Protein AF-A0A7S3HV60-F1 (afdb_monomer_lite)

pLDDT: mean 77.41, std 13.86, range [37.12, 95.81]

Secondary structure (DSSP, 8-state):
-TTTTB-HHHHHHHHHHH-TT----HHHHHHHHHHHHHHHHTT----B-STT---GGG-STT-HHHHHHHHHHHHS------TTS--SS-PPP-----TTTTTSS-TTS---GGGSTTT-SSPPP-PPP-PPPP-

Foldseek 3Di:
DVVFLAQPQRVVLLVCLVPVVDDDDPVVSVVSVVVRVVCVVVVVADHDYDLVDGGPVQPDPPRPSVVSSVVSVVSPDDDPPPPPDDPPDPDPPPQDDDPVCVSVDGPPDDDDPCPDPVNDPDDDDDDDDDDDDDD

Radius of gyration: 23.83 Å; chains: 1; bounding box: 60×34×52 Å

Sequence (135 aa):
MRKYNWSMIKTLEFLNSRRPDLEIRVTFIRQLGEYEQRLTARNIGHMTVNWNDIHQNNSYLESEELLLRNTFLNAKPKQRVDLTAPPTQVRPALRWVDFASRGNRNLAVEDLDENDLINLHNPPPVMRHRQVQNQ

Organism: NCBI:txid182087

Structure (mmCIF, N/CA/C/O backbone):
data_AF-A0A7S3HV60-F1
#
_entry.id   AF-A0A7S3HV60-F1
#
loop_
_atom_site.group_PDB
_atom_site.id
_atom_site.type_symbol
_atom_site.label_atom_id
_atom_site.label_alt_id
_atom_site.label_comp_id
_atom_site.label_asym_id
_atom_site.label_entity_id
_atom_site.label_seq_id
_atom_site.pdbx_PDB_ins_code
_atom_site.Cartn_x
_atom_site.Cartn_y
_atom_site.Cartn_z
_atom_site.occupancy
_atom_site.B_iso_or_equiv
_atom_site.auth_seq_id
_atom_site.auth_comp_id
_atom_site.auth_asym_id
_atom_site.auth_atom_id
_atom_site.pdbx_PDB_model_num
ATOM 1 N N . MET A 1 1 ? -1.576 0.653 11.289 1.00 77.69 1 MET A N 1
ATOM 2 C CA . MET A 1 1 ? -1.836 2.095 11.496 1.00 77.69 1 MET A CA 1
ATOM 3 C C . MET A 1 1 ? -0.635 2.818 12.099 1.00 77.69 1 MET A C 1
ATOM 5 O O . MET A 1 1 ? 0.099 3.398 11.322 1.00 77.69 1 MET A O 1
ATOM 9 N N . ARG A 1 2 ? -0.340 2.731 13.408 1.00 83.31 2 ARG A N 1
ATOM 10 C CA . ARG A 1 2 ? 0.728 3.535 14.056 1.00 83.31 2 ARG A CA 1
ATOM 11 C C . ARG A 1 2 ? 2.154 3.377 13.503 1.00 83.31 2 ARG A C 1
ATOM 13 O O . ARG A 1 2 ? 2.843 4.369 13.348 1.00 83.31 2 ARG A O 1
ATOM 20 N N . LYS A 1 3 ? 2.600 2.147 13.222 1.00 85.19 3 LYS A N 1
ATOM 21 C CA . LYS A 1 3 ? 3.984 1.878 12.776 1.00 85.19 3 LYS A CA 1
ATOM 22 C C . LYS A 1 3 ? 4.318 2.546 11.434 1.00 85.19 3 LYS A C 1
ATOM 24 O O . LYS A 1 3 ? 5.410 3.070 11.269 1.00 85.19 3 LYS A O 1
ATOM 29 N N . TYR A 1 4 ? 3.363 2.545 10.504 1.00 87.50 4 TYR A N 1
ATOM 30 C CA . TYR A 1 4 ? 3.533 3.069 9.140 1.00 87.50 4 TYR A CA 1
ATOM 31 C C . TYR A 1 4 ? 2.743 4.363 8.888 1.00 87.50 4 TYR A C 1
ATOM 33 O O . TYR A 1 4 ? 2.652 4.816 7.757 1.00 87.50 4 TYR A O 1
ATOM 41 N N . ASN A 1 5 ? 2.108 4.933 9.918 1.00 89.00 5 ASN A N 1
ATOM 42 C CA . ASN A 1 5 ? 1.187 6.072 9.805 1.00 89.00 5 ASN A CA 1
ATOM 43 C C . ASN A 1 5 ? 0.134 5.913 8.690 1.00 89.00 5 ASN A C 1
ATOM 45 O O . ASN A 1 5 ? -0.182 6.854 7.971 1.00 89.00 5 ASN A O 1
ATOM 49 N N . TRP A 1 6 ? -0.417 4.708 8.533 1.00 91.44 6 TRP A N 1
ATOM 50 C CA . TRP A 1 6 ? -1.492 4.442 7.572 1.00 91.44 6 TRP A CA 1
ATOM 51 C C . TRP A 1 6 ? -2.858 4.733 8.170 1.00 91.44 6 TRP A C 1
ATOM 53 O O . TRP A 1 6 ? -3.119 4.321 9.308 1.00 91.44 6 TRP A O 1
ATOM 63 N N . SER A 1 7 ? -3.731 5.346 7.364 1.00 92.06 7 SER A N 1
ATOM 64 C CA . SER A 1 7 ? -5.167 5.457 7.647 1.00 92.06 7 SER A CA 1
ATOM 65 C C . SER A 1 7 ? -5.820 4.092 7.876 1.00 92.06 7 SER A C 1
ATOM 67 O O . SER A 1 7 ? -5.297 3.042 7.466 1.00 92.06 7 SER A O 1
ATOM 69 N N . MET A 1 8 ? -6.978 4.097 8.537 1.00 91.88 8 MET A N 1
ATOM 70 C CA . MET A 1 8 ? -7.779 2.896 8.756 1.00 91.88 8 MET A CA 1
ATOM 71 C C . MET A 1 8 ? -8.133 2.261 7.414 1.00 91.88 8 MET A C 1
ATOM 73 O O . MET A 1 8 ? -7.898 1.072 7.223 1.00 91.88 8 MET A O 1
ATOM 77 N N . ILE A 1 9 ? -8.611 3.067 6.465 1.00 92.19 9 ILE A N 1
ATOM 78 C CA . ILE A 1 9 ? -9.012 2.619 5.127 1.00 92.19 9 ILE A CA 1
ATOM 79 C C . ILE A 1 9 ? -7.850 1.917 4.418 1.00 92.19 9 ILE A C 1
ATOM 81 O O . ILE A 1 9 ? -7.990 0.764 4.015 1.00 92.19 9 ILE A O 1
ATOM 85 N N . LYS A 1 10 ? -6.676 2.559 4.349 1.00 92.69 10 LYS A N 1
ATOM 86 C CA . LYS A 1 10 ? -5.470 1.980 3.731 1.00 92.69 10 LYS A CA 1
ATOM 87 C C . LYS A 1 10 ? -5.053 0.672 4.407 1.00 92.69 10 LYS A C 1
ATOM 89 O O . LYS A 1 10 ? -4.685 -0.294 3.742 1.00 92.69 10 LYS A O 1
ATOM 94 N N . THR A 1 11 ? -5.151 0.615 5.737 1.00 92.06 11 THR A N 1
ATOM 95 C CA . THR A 1 11 ? -4.839 -0.595 6.513 1.00 92.06 11 THR A CA 1
ATOM 96 C C . THR A 1 11 ? -5.812 -1.736 6.204 1.00 92.06 11 THR A C 1
ATOM 98 O O . THR A 1 11 ? -5.376 -2.874 6.039 1.00 92.06 11 THR A O 1
ATOM 101 N N . LEU A 1 12 ? -7.112 -1.446 6.113 1.00 92.44 12 LEU A N 1
ATOM 102 C CA . LEU A 1 12 ? -8.140 -2.438 5.795 1.00 92.44 12 LEU A CA 1
ATOM 103 C C . LEU A 1 12 ? -8.009 -2.944 4.357 1.00 92.44 12 LEU A C 1
ATOM 105 O O . LEU A 1 12 ? -8.100 -4.146 4.127 1.00 92.44 12 LEU A O 1
ATOM 109 N N . GLU A 1 13 ? -7.714 -2.060 3.403 1.00 92.00 13 GLU A N 1
ATOM 110 C CA . GLU A 1 13 ? -7.469 -2.442 2.010 1.00 92.00 13 GLU A CA 1
ATOM 111 C C . GLU A 1 13 ? -6.273 -3.399 1.894 1.00 92.00 13 GLU A C 1
ATOM 113 O O . GLU A 1 13 ? -6.359 -4.444 1.242 1.00 92.00 13 GLU A O 1
ATOM 118 N N . PHE A 1 14 ? -5.170 -3.084 2.583 1.00 92.00 14 PHE A N 1
ATOM 119 C CA . PHE A 1 14 ? -4.002 -3.960 2.636 1.00 92.00 14 PHE A CA 1
ATOM 120 C C . PHE A 1 14 ? -4.353 -5.332 3.206 1.00 92.00 14 PHE A C 1
ATOM 122 O O . PHE A 1 14 ? -3.985 -6.364 2.646 1.00 92.00 14 PHE A O 1
ATOM 129 N N . LEU A 1 15 ? -5.069 -5.345 4.325 1.00 91.88 15 LEU A N 1
ATOM 130 C CA . LEU A 1 15 ? -5.375 -6.565 5.048 1.00 91.88 15 LEU A CA 1
ATOM 131 C C . LEU A 1 15 ? -6.329 -7.470 4.253 1.00 91.88 15 LEU A C 1
ATOM 133 O O . LEU A 1 15 ? -6.044 -8.662 4.117 1.00 91.88 15 LEU A O 1
ATOM 137 N N . ASN A 1 16 ? -7.353 -6.895 3.619 1.00 91.19 16 ASN A N 1
ATOM 138 C CA . ASN A 1 16 ? -8.260 -7.619 2.724 1.00 91.19 16 ASN A CA 1
ATOM 139 C C . ASN A 1 16 ? -7.525 -8.235 1.525 1.00 91.19 16 ASN A C 1
ATOM 141 O O . ASN A 1 16 ? -7.843 -9.346 1.117 1.00 91.19 16 ASN A O 1
ATOM 145 N N . SER A 1 17 ? -6.497 -7.572 0.982 1.00 89.88 17 SER A N 1
ATOM 146 C CA . SER A 1 17 ? -5.705 -8.152 -0.117 1.00 89.88 17 SER A CA 1
ATOM 147 C C . SER A 1 17 ? -4.865 -9.365 0.292 1.00 89.88 17 SER A C 1
ATOM 149 O O . SER A 1 17 ? -4.520 -10.191 -0.548 1.00 89.88 17 SER A O 1
ATOM 151 N N . ARG A 1 18 ? -4.507 -9.472 1.578 1.00 89.50 18 ARG A N 1
ATOM 152 C CA . ARG A 1 18 ? -3.662 -10.553 2.109 1.00 89.50 18 ARG A CA 1
ATOM 153 C C . ARG A 1 18 ? -4.489 -11.724 2.616 1.00 89.50 18 ARG A C 1
ATOM 155 O O . ARG A 1 18 ? -4.024 -12.858 2.550 1.00 89.50 18 ARG A O 1
ATOM 162 N N . ARG A 1 19 ? -5.675 -11.447 3.158 1.00 91.19 19 ARG A N 1
ATOM 163 C CA . ARG A 1 19 ? -6.647 -12.448 3.595 1.00 91.19 19 ARG A CA 1
ATOM 164 C C . ARG A 1 19 ? -8.049 -11.999 3.177 1.00 91.19 19 ARG A C 1
ATOM 166 O O . ARG A 1 19 ? -8.724 -11.367 3.986 1.00 91.19 19 ARG A O 1
ATOM 173 N N . PRO A 1 20 ? -8.476 -12.306 1.939 1.00 88.75 20 PRO A N 1
ATOM 174 C CA . PRO A 1 20 ? -9.805 -11.927 1.457 1.00 88.75 20 PRO A CA 1
ATOM 175 C C . PRO A 1 20 ? -10.922 -12.604 2.259 1.00 88.75 20 PRO A C 1
ATOM 177 O O . PRO A 1 20 ? -11.985 -12.023 2.432 1.00 88.75 20 PRO A O 1
ATOM 180 N N . ASP A 1 21 ? -10.642 -13.782 2.821 1.00 92.50 21 ASP A N 1
ATOM 181 C CA . ASP A 1 21 ? -11.586 -14.549 3.641 1.00 92.50 21 ASP A CA 1
ATOM 182 C C . ASP A 1 21 ? -11.662 -14.047 5.096 1.00 92.50 21 ASP A C 1
ATOM 184 O O . ASP A 1 21 ? -12.359 -14.629 5.928 1.00 92.50 21 ASP A O 1
ATOM 188 N N . LEU A 1 22 ? -10.899 -13.003 5.455 1.00 92.12 22 LEU A N 1
ATOM 189 C CA . LE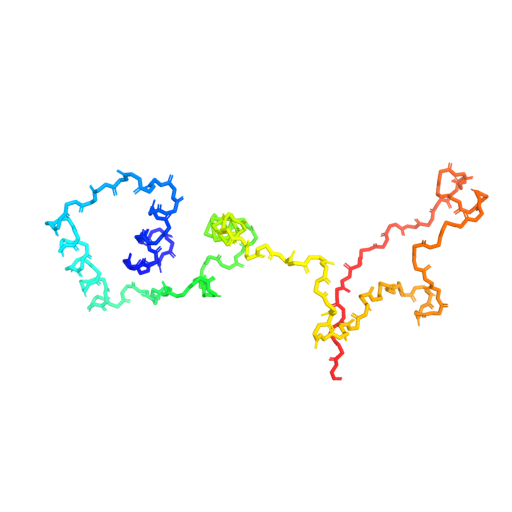U A 1 22 ? -10.918 -12.471 6.812 1.00 92.12 22 LEU A CA 1
ATOM 190 C C . LEU A 1 22 ? -12.101 -11.522 7.004 1.00 92.12 22 LEU A C 1
ATOM 192 O O . LEU A 1 22 ? -12.058 -10.353 6.627 1.00 92.12 22 LEU A O 1
ATOM 196 N N . GLU A 1 23 ? -13.113 -11.997 7.717 1.00 90.94 23 GLU A N 1
ATOM 197 C CA . GLU A 1 23 ? -14.214 -11.154 8.166 1.00 90.94 23 GLU A CA 1
ATOM 198 C C . GLU A 1 23 ? -13.859 -10.409 9.457 1.00 90.94 23 GLU A C 1
ATOM 200 O O . GLU A 1 23 ? -13.713 -10.982 10.542 1.00 90.94 23 GLU A O 1
ATOM 205 N N . ILE A 1 24 ? -13.743 -9.088 9.354 1.00 91.00 24 ILE A N 1
ATOM 206 C CA . ILE A 1 24 ? -13.532 -8.225 10.513 1.00 91.00 24 ILE A CA 1
ATOM 207 C C . ILE A 1 24 ? -14.890 -7.862 11.110 1.00 91.00 24 ILE A C 1
ATOM 209 O O . ILE A 1 24 ? -15.741 -7.267 10.449 1.00 91.00 24 ILE A O 1
ATOM 213 N N . ARG A 1 25 ? -15.085 -8.163 12.397 1.00 93.94 25 ARG A N 1
ATOM 214 C CA . ARG A 1 25 ? -16.325 -7.813 13.104 1.00 93.94 25 ARG A CA 1
ATOM 215 C C . ARG A 1 25 ? -16.545 -6.300 13.108 1.00 93.94 25 ARG A C 1
ATOM 217 O O . ARG A 1 25 ? -15.634 -5.531 13.415 1.00 93.94 25 ARG A O 1
ATOM 224 N N . VAL A 1 26 ? -17.792 -5.882 12.898 1.00 93.94 26 VAL A N 1
ATOM 225 C CA . VAL A 1 26 ? -18.205 -4.465 12.870 1.00 93.94 26 VAL A CA 1
ATOM 226 C C . VAL A 1 26 ? -17.794 -3.706 14.137 1.00 93.94 26 VAL A C 1
ATOM 228 O O . VAL A 1 26 ? -17.376 -2.551 14.071 1.00 93.94 26 VAL A O 1
ATOM 231 N N . THR A 1 27 ? -17.844 -4.357 15.301 1.00 95.81 27 THR A N 1
ATOM 232 C CA . THR A 1 27 ? -17.416 -3.754 16.572 1.00 95.81 27 THR A CA 1
ATOM 233 C C . THR A 1 27 ? -15.943 -3.346 16.561 1.00 95.81 27 THR A C 1
ATOM 235 O O . THR A 1 27 ? -15.600 -2.295 17.098 1.00 95.81 27 THR A O 1
ATOM 238 N N . PHE A 1 28 ? -15.083 -4.129 15.909 1.00 94.50 28 PHE A N 1
ATOM 239 C CA . PHE A 1 28 ? -13.661 -3.825 15.782 1.00 94.50 28 PHE A CA 1
ATOM 240 C C . PHE A 1 28 ? -13.411 -2.683 14.792 1.00 94.50 28 PHE A C 1
ATOM 242 O O . PHE A 1 28 ? -12.595 -1.806 15.062 1.00 94.50 28 PHE A O 1
ATOM 249 N N . ILE A 1 29 ? -14.170 -2.628 13.691 1.00 93.50 29 ILE A N 1
ATOM 250 C CA . ILE A 1 29 ? -14.131 -1.494 12.752 1.00 93.50 29 ILE A CA 1
ATOM 251 C C . ILE A 1 29 ? -14.486 -0.186 13.469 1.00 93.50 29 ILE A C 1
ATOM 253 O O . ILE A 1 29 ? -13.785 0.812 13.308 1.00 93.50 29 ILE A O 1
ATOM 257 N N . ARG A 1 30 ? -15.513 -0.195 14.331 1.00 95.31 30 ARG A N 1
ATOM 258 C CA . ARG A 1 30 ? -15.873 0.984 15.136 1.00 95.31 30 ARG A CA 1
ATOM 259 C C . ARG A 1 30 ? -14.738 1.407 16.070 1.00 95.31 30 ARG A C 1
ATOM 261 O O . ARG A 1 30 ? -14.384 2.581 16.105 1.00 95.31 30 ARG A O 1
ATOM 268 N N . GLN A 1 31 ? -14.135 0.453 16.780 1.00 94.94 31 GLN A N 1
ATOM 269 C CA . GLN A 1 31 ? -12.997 0.719 17.668 1.00 94.94 31 GLN A CA 1
ATOM 270 C C . GLN A 1 31 ? -11.794 1.307 16.918 1.00 94.94 31 GLN A C 1
ATOM 272 O O . GLN A 1 31 ? -11.127 2.200 17.441 1.00 94.94 31 GLN A O 1
ATOM 277 N N . LEU A 1 32 ? -11.522 0.832 15.698 1.00 92.25 32 LEU A N 1
ATOM 278 C CA . LEU A 1 32 ? -10.472 1.375 14.837 1.00 92.25 32 LEU A CA 1
ATOM 279 C C . LEU A 1 32 ? -10.780 2.808 14.389 1.00 92.25 32 LEU A C 1
ATOM 281 O O . LEU A 1 32 ? -9.885 3.648 14.436 1.00 92.25 32 LEU A O 1
ATOM 285 N N . GLY A 1 33 ? -12.031 3.105 14.030 1.00 92.38 33 GLY A N 1
ATOM 286 C CA . GLY A 1 33 ? -12.456 4.461 13.673 1.00 92.38 33 GLY A CA 1
ATOM 287 C C . GLY A 1 33 ? -12.331 5.443 14.842 1.00 92.38 33 GLY A C 1
ATOM 288 O O . GLY A 1 33 ? -11.744 6.513 14.699 1.00 92.38 33 GLY A O 1
ATOM 289 N N . GLU A 1 34 ? -12.791 5.058 16.036 1.00 93.81 34 GLU A N 1
ATOM 290 C CA . GLU A 1 34 ? -12.601 5.854 17.260 1.00 93.81 34 GLU A CA 1
ATOM 291 C C . GLU A 1 34 ? -11.110 6.047 17.587 1.00 93.81 34 GLU A C 1
ATOM 293 O O . GLU A 1 34 ? -10.682 7.100 18.065 1.00 93.81 34 GLU A O 1
ATOM 298 N N . TYR A 1 35 ? -10.291 5.021 17.345 1.00 91.25 35 TYR A N 1
ATOM 299 C CA . TYR A 1 35 ? -8.849 5.094 17.540 1.00 91.25 35 TYR A CA 1
ATOM 300 C C . TYR A 1 35 ? -8.175 6.064 16.563 1.00 91.25 35 TYR A C 1
ATOM 302 O O . TYR A 1 35 ? -7.339 6.860 16.994 1.00 91.25 35 TYR A O 1
ATOM 310 N N . GLU A 1 36 ? -8.559 6.040 15.288 1.00 90.19 36 GLU A N 1
ATOM 311 C CA . GLU A 1 36 ? -8.090 6.982 14.271 1.00 90.19 36 GLU A CA 1
ATOM 312 C C . GLU A 1 36 ? -8.460 8.422 14.636 1.00 90.19 36 GLU A C 1
ATOM 314 O O . GLU A 1 36 ? -7.579 9.277 14.693 1.00 90.19 36 GLU A O 1
ATOM 319 N N . GLN A 1 37 ? -9.714 8.672 15.027 1.00 90.38 37 GLN A N 1
ATOM 320 C CA . GLN A 1 37 ? -10.159 9.993 15.487 1.00 90.38 37 GLN A CA 1
ATOM 321 C C . GLN A 1 37 ? -9.322 10.512 16.662 1.00 90.38 37 GLN A C 1
ATOM 323 O O . GLN A 1 37 ? -8.925 11.678 16.680 1.00 90.38 37 GLN A O 1
ATOM 328 N N . ARG A 1 38 ? -8.996 9.651 17.636 1.00 90.56 38 ARG A N 1
ATOM 329 C CA . ARG A 1 38 ? -8.124 10.025 18.761 1.00 90.56 38 ARG A CA 1
ATOM 330 C C . ARG A 1 38 ? -6.693 10.337 18.324 1.00 90.56 38 ARG A C 1
ATOM 332 O O . ARG A 1 38 ? -6.063 11.197 18.937 1.00 90.56 38 ARG A O 1
ATOM 339 N N . LEU A 1 39 ? -6.160 9.645 17.317 1.00 85.75 39 LEU A N 1
ATOM 340 C CA . LEU A 1 39 ? -4.834 9.946 16.768 1.00 85.75 39 LEU A CA 1
ATOM 341 C C . LEU A 1 39 ? -4.826 11.314 16.081 1.00 85.75 39 LEU A C 1
ATOM 343 O O . LEU A 1 39 ? -3.942 12.122 16.370 1.00 85.75 39 LEU A O 1
ATOM 347 N N . THR A 1 40 ? -5.842 11.595 15.261 1.00 84.69 40 THR A N 1
ATOM 348 C CA . THR A 1 40 ? -6.014 12.888 14.588 1.00 84.69 40 THR A CA 1
ATOM 349 C C . THR A 1 40 ? -6.190 14.025 15.596 1.00 84.69 40 THR A C 1
ATOM 351 O O . THR A 1 40 ? -5.508 15.039 15.497 1.00 84.69 40 THR A O 1
ATOM 354 N N . ALA A 1 41 ? -7.023 13.840 16.626 1.00 86.62 41 ALA A N 1
ATOM 355 C CA . ALA A 1 41 ? -7.262 14.849 17.663 1.00 86.62 41 ALA A CA 1
ATOM 356 C C . ALA A 1 41 ? -6.008 15.182 18.491 1.00 86.62 41 ALA A C 1
ATOM 358 O O . ALA A 1 41 ? -5.859 16.300 18.976 1.00 86.62 41 ALA A O 1
ATOM 359 N N . ARG A 1 42 ? -5.090 14.222 18.653 1.00 84.69 42 ARG A N 1
ATOM 360 C CA . ARG A 1 42 ? -3.807 14.430 19.345 1.00 84.69 42 ARG A CA 1
ATOM 361 C C . ARG A 1 42 ? -2.712 14.991 18.435 1.00 84.69 42 ARG A C 1
ATOM 363 O O . ARG A 1 42 ? -1.587 15.151 18.899 1.00 84.69 42 ARG A O 1
ATOM 370 N N . ASN A 1 43 ? -3.020 15.261 17.164 1.00 72.88 43 ASN A N 1
ATOM 371 C CA . ASN A 1 43 ? -2.073 15.735 16.155 1.00 72.88 43 ASN A CA 1
ATOM 372 C C . ASN A 1 43 ? -0.846 14.810 15.992 1.00 72.88 43 ASN A C 1
ATOM 374 O O . ASN A 1 43 ? 0.252 15.246 15.645 1.00 72.88 43 ASN A O 1
ATOM 378 N N . ILE A 1 44 ? -1.015 13.509 16.275 1.00 69.75 44 ILE A N 1
ATOM 379 C CA . ILE A 1 44 ? 0.066 12.521 16.186 1.00 69.75 44 ILE A CA 1
ATOM 380 C C . ILE A 1 44 ? 0.189 12.087 14.723 1.00 69.75 44 ILE A C 1
ATOM 382 O O . ILE A 1 44 ? -0.296 11.027 14.338 1.00 69.75 44 ILE A O 1
ATOM 386 N N . GLY A 1 45 ? 0.860 12.929 13.934 1.00 64.12 45 GLY A N 1
ATOM 387 C CA . GLY A 1 45 ? 1.355 12.621 12.594 1.00 64.12 45 GLY A CA 1
ATOM 388 C C . GLY A 1 45 ? 0.307 12.664 11.480 1.00 64.12 45 GLY A C 1
ATOM 389 O O . GLY A 1 45 ? -0.833 12.230 11.631 1.00 64.12 45 GLY A O 1
ATOM 390 N N . HIS A 1 46 ? 0.724 13.164 10.318 1.00 69.75 46 HIS A N 1
ATOM 391 C CA . HIS A 1 46 ? -0.075 13.106 9.098 1.00 69.75 46 HIS A CA 1
ATOM 392 C C . HIS A 1 46 ? -0.182 11.651 8.637 1.00 69.75 46 HIS A C 1
ATOM 394 O O . HIS A 1 46 ? 0.818 11.033 8.286 1.00 69.75 46 HIS A O 1
ATOM 400 N N . MET A 1 47 ? -1.386 11.088 8.636 1.00 85.19 47 MET A N 1
ATOM 401 C CA . MET A 1 47 ? -1.600 9.719 8.172 1.00 85.19 47 MET A CA 1
ATOM 402 C C . MET A 1 47 ? -1.695 9.682 6.645 1.00 85.19 47 MET A C 1
ATOM 404 O O . MET A 1 47 ? -2.372 10.510 6.039 1.00 85.19 47 MET A O 1
ATOM 408 N N . THR A 1 48 ? -1.047 8.705 6.012 1.00 89.50 48 THR A N 1
ATOM 409 C CA . THR A 1 48 ? -1.186 8.498 4.569 1.00 89.50 48 THR A CA 1
ATOM 410 C C . THR A 1 48 ? -2.492 7.770 4.267 1.00 89.50 48 THR A C 1
ATOM 412 O O . THR A 1 48 ? -2.811 6.726 4.854 1.00 89.50 48 THR A O 1
ATOM 415 N N . VAL A 1 49 ? -3.265 8.334 3.341 1.00 88.62 49 VAL A N 1
ATOM 416 C CA . VAL A 1 49 ? -4.555 7.775 2.921 1.00 88.62 49 VAL A CA 1
ATOM 417 C C . VAL A 1 49 ? -4.383 6.966 1.647 1.00 88.62 49 VAL A C 1
ATOM 419 O O . VAL A 1 49 ? -4.826 5.822 1.592 1.00 88.62 49 VAL A O 1
ATOM 422 N N . ASN A 1 50 ? -3.669 7.504 0.657 1.00 89.56 50 ASN A N 1
ATOM 423 C CA . ASN A 1 50 ? -3.504 6.821 -0.616 1.00 89.56 50 ASN A CA 1
ATOM 424 C C . ASN A 1 50 ? -2.264 5.931 -0.630 1.00 89.56 50 ASN A C 1
ATOM 426 O O . ASN A 1 50 ? -1.282 6.137 0.090 1.00 89.56 50 ASN A O 1
ATOM 430 N N . TRP A 1 51 ? -2.279 4.958 -1.536 1.00 89.12 51 TRP A N 1
ATOM 431 C CA . TRP A 1 51 ? -1.109 4.145 -1.851 1.00 89.12 51 TRP A CA 1
ATOM 432 C C . TRP A 1 51 ? -0.054 4.889 -2.659 1.00 89.12 51 TRP A C 1
ATOM 434 O O . TRP A 1 51 ? 1.028 4.351 -2.830 1.00 89.12 51 TRP A O 1
ATOM 444 N N . ASN A 1 52 ? -0.323 6.097 -3.152 1.00 87.62 52 ASN A N 1
ATOM 445 C CA . ASN A 1 52 ? 0.706 6.945 -3.761 1.00 87.62 52 ASN A CA 1
ATOM 446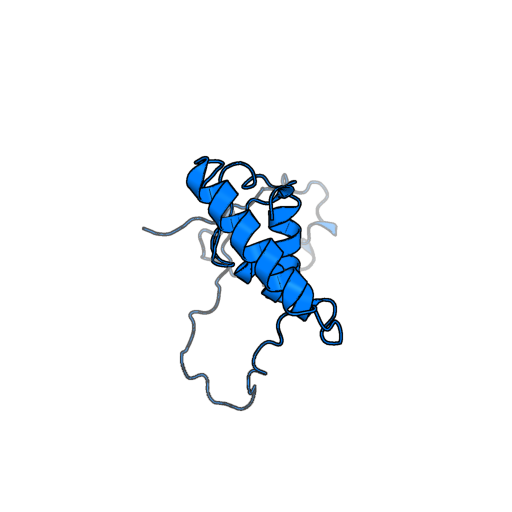 C C . ASN A 1 52 ? 1.503 7.737 -2.722 1.00 87.62 52 ASN A C 1
ATOM 448 O O . ASN A 1 52 ? 2.628 8.140 -3.001 1.00 87.62 52 ASN A O 1
ATOM 452 N N . ASP A 1 53 ? 0.953 7.866 -1.516 1.00 86.62 53 ASP A N 1
ATOM 453 C CA . ASP A 1 53 ? 1.538 8.644 -0.439 1.00 86.62 53 ASP A CA 1
ATOM 454 C C . ASP A 1 53 ? 2.409 7.739 0.443 1.00 86.62 53 ASP A C 1
ATOM 456 O O . ASP A 1 53 ? 1.992 6.642 0.843 1.00 86.62 53 ASP A O 1
ATOM 460 N N . ILE A 1 54 ? 3.610 8.219 0.767 1.00 85.25 54 ILE A N 1
ATOM 461 C CA . ILE A 1 54 ? 4.530 7.613 1.736 1.00 85.25 54 ILE A CA 1
ATOM 462 C C . ILE A 1 54 ? 4.763 8.630 2.845 1.00 85.25 54 ILE A C 1
ATOM 464 O O . ILE A 1 54 ? 4.920 9.825 2.585 1.00 85.25 54 ILE A O 1
ATOM 468 N N . HIS A 1 55 ? 4.770 8.168 4.092 1.00 84.00 55 HIS A N 1
ATOM 469 C CA . HIS A 1 55 ? 5.066 9.049 5.210 1.00 84.00 55 HIS A CA 1
ATOM 470 C C . HIS A 1 55 ? 6.523 9.534 5.127 1.00 84.00 55 HIS A C 1
ATOM 472 O O . HIS A 1 55 ? 7.421 8.727 4.900 1.00 84.00 55 HIS A O 1
ATOM 478 N N . GLN A 1 56 ? 6.788 10.826 5.357 1.00 80.69 56 GLN A N 1
ATOM 479 C CA . GLN A 1 56 ? 8.133 11.417 5.199 1.00 80.69 56 GLN A CA 1
ATOM 480 C C . GLN A 1 56 ? 9.212 10.643 5.971 1.00 80.69 56 GLN A C 1
ATOM 482 O O . GLN A 1 56 ? 10.247 10.283 5.414 1.00 80.69 56 GLN A O 1
ATOM 487 N N . ASN A 1 57 ? 8.918 10.285 7.225 1.00 78.50 57 ASN A N 1
ATOM 488 C CA . ASN A 1 57 ? 9.838 9.521 8.075 1.00 78.50 57 ASN A CA 1
ATOM 489 C C . ASN A 1 57 ? 10.125 8.100 7.571 1.00 78.50 57 ASN A C 1
ATOM 491 O O . ASN A 1 57 ? 11.043 7.479 8.076 1.00 78.50 57 ASN A O 1
ATOM 495 N N . ASN A 1 58 ? 9.359 7.592 6.606 1.00 78.94 58 ASN A N 1
ATOM 496 C CA . ASN A 1 58 ? 9.450 6.239 6.062 1.00 78.94 58 ASN A CA 1
ATOM 497 C C . ASN A 1 58 ? 9.848 6.249 4.573 1.00 78.94 58 ASN A C 1
ATOM 499 O O . ASN A 1 58 ? 9.643 5.260 3.873 1.00 78.94 58 ASN A O 1
ATOM 503 N N . SER A 1 59 ? 10.404 7.356 4.069 1.00 75.88 59 SER A N 1
ATOM 504 C CA . SER A 1 59 ? 10.779 7.511 2.655 1.00 75.88 59 SER A CA 1
ATOM 505 C C . SER A 1 59 ? 12.191 6.997 2.311 1.00 75.88 59 SER A C 1
ATOM 507 O O . SER A 1 59 ? 12.699 7.274 1.225 1.00 75.88 59 SER A O 1
ATOM 509 N N . TYR A 1 60 ? 12.850 6.273 3.216 1.00 79.88 60 TYR A N 1
ATOM 510 C CA . TYR A 1 60 ? 14.187 5.711 2.996 1.00 79.88 60 TYR A CA 1
ATOM 511 C C . TYR A 1 60 ? 14.121 4.304 2.370 1.00 79.88 60 TYR A C 1
ATOM 513 O O . TYR A 1 60 ? 13.109 3.615 2.473 1.00 79.88 60 TYR A O 1
ATOM 521 N N . LEU A 1 61 ? 15.200 3.867 1.710 1.00 71.44 61 LEU A N 1
ATOM 522 C CA . LEU A 1 61 ? 15.248 2.609 0.938 1.00 71.44 61 LEU A CA 1
ATOM 523 C C . LEU A 1 61 ? 14.973 1.347 1.772 1.00 71.44 61 LEU A C 1
ATOM 525 O O . LEU A 1 61 ? 14.373 0.402 1.272 1.00 71.44 61 LEU A O 1
ATOM 529 N N . GLU A 1 62 ? 15.378 1.347 3.040 1.00 77.25 62 GLU A N 1
ATOM 530 C CA . GLU A 1 62 ? 15.188 0.233 3.983 1.00 77.25 62 GLU A CA 1
ATOM 531 C C . GLU A 1 62 ? 13.813 0.264 4.668 1.00 77.25 62 GLU A C 1
ATOM 533 O O . GLU A 1 62 ? 13.509 -0.568 5.523 1.00 77.25 62 GLU A O 1
ATOM 538 N N . SER A 1 63 ? 12.970 1.237 4.316 1.00 85.50 63 SER A N 1
ATOM 539 C CA . SER A 1 63 ? 11.648 1.376 4.899 1.00 85.50 63 SER A CA 1
ATOM 540 C C . SER A 1 63 ? 10.782 0.178 4.543 1.00 85.50 63 SER A C 1
ATOM 542 O O . SER A 1 63 ? 10.422 -0.064 3.387 1.00 85.50 63 SER A O 1
ATOM 544 N N . GLU A 1 64 ? 10.374 -0.546 5.577 1.00 87.81 64 GLU A N 1
ATOM 545 C CA . GLU A 1 64 ? 9.424 -1.643 5.451 1.00 87.81 64 GLU A CA 1
ATOM 546 C C . GLU A 1 64 ? 8.087 -1.164 4.855 1.00 87.81 64 GLU A C 1
ATOM 548 O O . GLU A 1 64 ? 7.454 -1.903 4.104 1.00 87.81 64 GLU A O 1
ATOM 553 N N . GLU A 1 65 ? 7.675 0.089 5.103 1.00 89.25 65 GLU A N 1
ATOM 554 C CA . GLU A 1 65 ? 6.471 0.659 4.480 1.00 89.25 65 GLU A CA 1
ATOM 555 C C . GLU A 1 65 ? 6.578 0.644 2.951 1.00 89.25 65 GLU A C 1
ATOM 557 O O . GLU A 1 65 ? 5.627 0.271 2.258 1.00 89.25 65 GLU A O 1
ATOM 562 N N . LEU A 1 66 ? 7.741 1.033 2.427 1.00 89.25 66 LEU A N 1
ATOM 563 C CA . LEU A 1 66 ? 7.994 1.129 0.995 1.00 89.25 66 LEU A CA 1
ATOM 564 C C . LEU A 1 66 ? 7.979 -0.260 0.345 1.00 89.25 66 LEU A C 1
ATOM 566 O O . LEU A 1 66 ? 7.365 -0.446 -0.710 1.00 89.25 66 LEU A O 1
ATOM 570 N N . LEU A 1 67 ? 8.564 -1.257 1.014 1.00 90.12 67 LEU A N 1
ATOM 571 C CA . LEU A 1 67 ? 8.514 -2.653 0.583 1.00 90.12 67 LEU A CA 1
ATOM 572 C C . LEU A 1 67 ? 7.076 -3.197 0.564 1.00 90.12 67 LEU A C 1
ATOM 574 O O . LEU A 1 67 ? 6.649 -3.788 -0.433 1.00 90.12 67 LEU A O 1
ATOM 578 N N . LEU A 1 68 ? 6.314 -2.980 1.641 1.00 90.88 68 LEU A N 1
AT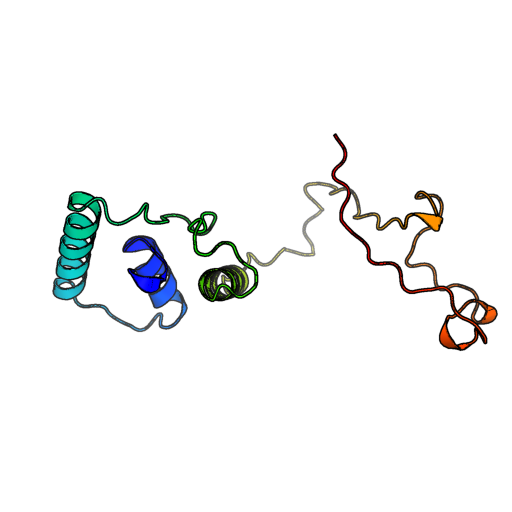OM 579 C CA . LEU A 1 68 ? 4.929 -3.448 1.762 1.00 90.88 68 LEU A CA 1
ATOM 580 C C . LEU A 1 68 ? 4.025 -2.809 0.705 1.00 90.88 68 LEU A C 1
ATOM 582 O O . LEU A 1 68 ? 3.256 -3.512 0.049 1.00 90.88 68 LEU A O 1
ATOM 586 N N . ARG A 1 69 ? 4.161 -1.497 0.491 1.00 91.00 69 ARG A N 1
ATOM 587 C CA . ARG A 1 69 ? 3.462 -0.754 -0.564 1.00 91.00 69 ARG A CA 1
ATOM 588 C C . ARG A 1 69 ? 3.749 -1.339 -1.943 1.00 91.00 69 ARG A C 1
ATOM 590 O O . ARG A 1 69 ? 2.815 -1.619 -2.690 1.00 91.00 69 ARG A O 1
ATOM 597 N N . ASN A 1 70 ? 5.023 -1.519 -2.290 1.00 90.31 70 ASN A N 1
ATOM 598 C CA . ASN A 1 70 ? 5.407 -2.026 -3.607 1.00 90.31 70 ASN A CA 1
ATOM 599 C C . ASN A 1 70 ? 4.890 -3.449 -3.821 1.00 90.31 70 ASN A C 1
ATOM 601 O O . ASN A 1 70 ? 4.354 -3.761 -4.882 1.00 90.31 70 ASN A O 1
ATOM 605 N N . THR A 1 71 ? 4.987 -4.290 -2.791 1.00 90.31 71 THR A N 1
ATOM 606 C CA . THR A 1 71 ? 4.449 -5.655 -2.816 1.00 90.31 71 THR A CA 1
ATOM 607 C C . THR A 1 71 ? 2.945 -5.639 -3.062 1.00 90.31 71 THR A C 1
ATOM 609 O O . THR A 1 71 ? 2.456 -6.337 -3.945 1.00 90.31 71 THR A O 1
ATOM 612 N N . PHE A 1 72 ? 2.212 -4.804 -2.326 1.00 91.75 72 PHE A N 1
ATOM 613 C CA . PHE A 1 72 ? 0.770 -4.657 -2.469 1.00 91.75 72 PHE A CA 1
ATOM 614 C C . PHE A 1 72 ? 0.363 -4.184 -3.872 1.00 91.75 72 PHE A C 1
ATOM 616 O O . PHE A 1 72 ? -0.481 -4.810 -4.511 1.00 91.75 72 PHE A O 1
ATOM 623 N N . LEU A 1 73 ? 0.989 -3.121 -4.387 1.00 90.88 73 LEU A N 1
ATOM 624 C CA . LEU A 1 73 ? 0.686 -2.581 -5.717 1.00 90.88 73 LEU A CA 1
ATOM 625 C C . LEU A 1 73 ? 1.013 -3.572 -6.840 1.00 90.88 73 LEU A C 1
ATOM 627 O O . LEU A 1 73 ? 0.273 -3.649 -7.820 1.00 90.88 73 LEU A O 1
ATOM 631 N N . ASN A 1 74 ? 2.084 -4.352 -6.690 1.00 89.81 74 ASN A N 1
ATOM 632 C CA . ASN A 1 74 ? 2.468 -5.372 -7.663 1.00 89.81 74 ASN A CA 1
ATOM 633 C C . ASN A 1 74 ? 1.585 -6.623 -7.606 1.00 89.81 74 ASN A C 1
ATOM 635 O O . ASN A 1 74 ? 1.424 -7.284 -8.629 1.00 89.81 74 ASN A O 1
ATOM 639 N N . ALA A 1 75 ? 1.014 -6.936 -6.440 1.00 88.06 75 ALA A N 1
ATOM 640 C CA . ALA A 1 75 ? 0.117 -8.072 -6.251 1.00 88.06 75 ALA A CA 1
ATOM 641 C C . ALA A 1 75 ? -1.320 -7.802 -6.724 1.00 88.06 75 ALA A C 1
ATOM 643 O O . ALA A 1 75 ? -2.076 -8.753 -6.923 1.00 88.06 75 ALA A O 1
ATOM 644 N N . LYS A 1 76 ? -1.719 -6.532 -6.912 1.00 85.19 76 L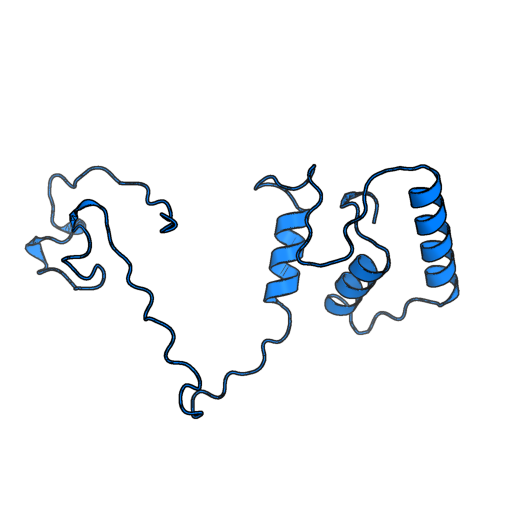YS A N 1
ATOM 645 C CA . LYS A 1 76 ? -3.044 -6.215 -7.460 1.00 85.19 76 LYS A CA 1
ATOM 646 C C . LYS A 1 76 ? -3.203 -6.861 -8.842 1.00 85.19 76 LYS A C 1
ATOM 648 O O . LYS A 1 76 ? -2.290 -6.746 -9.665 1.00 85.19 76 LYS A O 1
ATOM 653 N N . PRO A 1 77 ? -4.350 -7.506 -9.126 1.00 80.62 77 PRO A N 1
ATOM 654 C CA . PRO A 1 77 ? -4.602 -8.084 -10.435 1.00 80.62 77 PRO A CA 1
ATOM 655 C C . PRO A 1 77 ? -4.558 -6.963 -11.471 1.00 80.62 77 PRO A C 1
ATOM 657 O O . PRO A 1 77 ? -5.414 -6.079 -11.502 1.00 80.62 77 PRO A O 1
ATOM 660 N N . LYS A 1 78 ? -3.511 -6.966 -12.297 1.00 75.56 78 LYS A N 1
ATOM 661 C CA . LYS A 1 78 ? -3.410 -6.037 -13.417 1.00 75.56 78 LYS A CA 1
ATOM 662 C C . LYS A 1 78 ? -4.450 -6.454 -14.443 1.00 75.56 78 LYS A C 1
ATOM 664 O O . LYS A 1 78 ? -4.617 -7.645 -14.715 1.00 75.56 78 LYS A O 1
ATOM 669 N N . GLN A 1 79 ? -5.146 -5.468 -14.998 1.00 70.06 79 GLN A N 1
ATOM 670 C CA . GLN A 1 79 ? -6.024 -5.684 -16.136 1.00 70.06 79 GLN A CA 1
ATOM 671 C C . GLN A 1 79 ? -5.205 -6.420 -17.196 1.00 70.06 79 GLN A C 1
ATOM 673 O O . GLN A 1 79 ? -4.120 -5.961 -17.566 1.00 70.06 79 GLN A O 1
ATOM 678 N N . ARG A 1 80 ? -5.661 -7.616 -17.590 1.00 65.69 80 ARG A N 1
ATOM 679 C CA . ARG A 1 80 ? -4.987 -8.386 -18.633 1.00 65.69 80 ARG A CA 1
ATOM 680 C C . ARG A 1 80 ? -4.972 -7.497 -19.864 1.00 65.69 80 ARG A C 1
ATOM 682 O O . ARG A 1 80 ? -6.030 -7.121 -20.359 1.00 65.69 80 ARG A O 1
ATOM 689 N N . VAL A 1 81 ? -3.776 -7.095 -20.278 1.00 69.62 81 VAL A N 1
ATOM 690 C CA . VAL A 1 81 ? -3.614 -6.351 -21.518 1.00 69.62 81 VAL A CA 1
ATOM 691 C C . VAL A 1 81 ? -3.979 -7.328 -22.618 1.00 69.62 81 VAL A C 1
ATOM 693 O O . VAL A 1 81 ? -3.360 -8.386 -22.732 1.00 69.62 81 VAL A O 1
ATOM 696 N N . ASP A 1 82 ? -5.023 -7.002 -23.369 1.00 72.12 82 ASP A N 1
ATOM 697 C CA . ASP A 1 82 ? -5.329 -7.721 -24.589 1.00 72.12 82 ASP A CA 1
ATOM 698 C C . ASP A 1 82 ? -4.185 -7.463 -25.573 1.00 72.12 82 ASP A C 1
ATOM 700 O O . ASP A 1 82 ? -4.048 -6.370 -26.119 1.00 72.12 82 ASP A O 1
ATOM 704 N N . LEU A 1 83 ? -3.321 -8.464 -25.741 1.00 73.31 83 LEU A N 1
ATOM 705 C CA . LEU A 1 83 ? -2.174 -8.403 -26.645 1.00 73.31 83 LEU A CA 1
ATOM 706 C C . LEU A 1 83 ? -2.603 -8.361 -28.119 1.00 73.31 83 LEU A C 1
ATOM 708 O O . LEU A 1 83 ? -1.770 -8.095 -28.981 1.00 73.31 83 LEU A O 1
ATOM 712 N N . THR A 1 84 ? -3.879 -8.636 -28.408 1.00 78.25 84 THR A N 1
ATOM 713 C CA . THR A 1 84 ? -4.451 -8.593 -29.759 1.00 78.25 84 THR A CA 1
ATOM 714 C C . THR A 1 84 ? -5.103 -7.251 -30.082 1.00 78.25 84 THR A C 1
ATOM 716 O O . THR A 1 84 ? -5.351 -6.956 -31.252 1.00 78.25 84 THR A O 1
ATOM 719 N N . ALA A 1 85 ? -5.335 -6.406 -29.071 1.00 71.81 85 ALA A N 1
ATOM 720 C CA . ALA A 1 85 ? -5.864 -5.073 -29.283 1.00 71.81 85 ALA A CA 1
ATOM 721 C C . ALA A 1 85 ? -4.817 -4.201 -30.002 1.00 71.81 85 ALA A C 1
ATOM 723 O O . ALA A 1 85 ? -3.655 -4.153 -29.579 1.00 71.81 85 ALA A O 1
ATOM 724 N N . PRO A 1 86 ? -5.198 -3.476 -31.070 1.00 71.62 86 PRO A N 1
ATOM 725 C CA . PRO A 1 86 ? -4.295 -2.534 -31.710 1.00 71.62 86 PRO A CA 1
ATOM 726 C C . PRO A 1 86 ? -3.849 -1.483 -30.679 1.00 71.62 86 PRO A C 1
ATOM 728 O O . PRO A 1 86 ? -4.674 -1.018 -29.882 1.00 71.62 86 PRO A O 1
ATOM 731 N N . PRO A 1 87 ? -2.557 -1.108 -30.655 1.00 67.75 87 PRO A N 1
ATOM 732 C CA . PRO A 1 87 ? -2.027 -0.193 -29.655 1.00 67.75 87 PRO A CA 1
ATOM 733 C C . PRO A 1 87 ? -2.783 1.136 -29.727 1.00 67.75 87 PRO A C 1
ATOM 735 O O . PRO A 1 87 ? -2.654 1.892 -30.684 1.00 67.75 87 PRO A O 1
ATOM 738 N N . THR A 1 88 ? -3.580 1.430 -28.697 1.00 67.00 88 THR A N 1
ATOM 739 C CA . THR A 1 88 ? -4.425 2.637 -28.637 1.00 67.00 88 THR A CA 1
ATOM 740 C C . THR A 1 88 ? -3.585 3.912 -28.527 1.00 67.00 88 THR A C 1
ATOM 742 O O . THR A 1 88 ? -4.060 5.009 -28.803 1.00 67.00 88 THR A O 1
ATOM 745 N N . GLN A 1 89 ? -2.323 3.765 -28.117 1.00 65.25 89 GLN A N 1
ATOM 746 C CA . GLN A 1 89 ? -1.312 4.809 -28.072 1.00 65.25 89 GLN A CA 1
ATOM 747 C C . GLN A 1 89 ? 0.032 4.181 -28.436 1.00 65.25 89 GLN A C 1
ATOM 749 O O . GLN A 1 89 ? 0.490 3.255 -27.760 1.00 65.25 89 GLN A O 1
ATOM 754 N N . VAL A 1 90 ? 0.679 4.691 -29.485 1.00 62.72 90 VAL A N 1
ATOM 755 C CA . VAL A 1 90 ? 2.079 4.371 -29.778 1.00 62.72 90 VAL A CA 1
ATOM 756 C C . VAL A 1 90 ? 2.904 5.030 -28.678 1.00 62.72 90 VAL A C 1
ATOM 758 O O . VAL A 1 90 ? 3.233 6.212 -28.745 1.00 62.72 90 VAL A O 1
ATOM 761 N N . ARG A 1 91 ? 3.158 4.301 -27.589 1.00 62.00 91 ARG A N 1
ATOM 762 C CA . ARG A 1 91 ? 4.079 4.786 -26.563 1.00 62.00 91 ARG A CA 1
ATOM 763 C C . ARG A 1 91 ? 5.456 4.896 -27.215 1.00 62.00 91 ARG A C 1
ATOM 765 O O . ARG A 1 91 ? 5.845 3.952 -27.908 1.00 62.00 91 ARG A O 1
ATOM 772 N N . PRO A 1 92 ? 6.191 6.004 -27.022 1.00 66.06 92 PRO A N 1
ATOM 773 C CA . PRO A 1 92 ? 7.553 6.088 -27.517 1.00 66.06 92 PRO A CA 1
ATOM 774 C C . PRO A 1 92 ? 8.328 4.897 -26.956 1.00 66.06 92 PRO A C 1
ATOM 776 O O . PRO A 1 92 ? 8.305 4.647 -25.747 1.00 66.06 92 PRO A O 1
ATOM 779 N N . ALA A 1 93 ? 8.946 4.122 -27.848 1.00 65.00 93 ALA A N 1
ATOM 780 C CA . ALA A 1 93 ? 9.774 3.002 -27.443 1.00 65.00 93 ALA A CA 1
ATOM 781 C C . ALA A 1 93 ? 10.849 3.525 -26.486 1.00 65.00 93 ALA A C 1
ATOM 783 O O . ALA A 1 93 ? 11.517 4.523 -26.767 1.00 65.00 93 ALA A O 1
ATOM 784 N N . LEU A 1 94 ? 10.972 2.876 -25.330 1.00 62.72 94 LEU A N 1
ATOM 785 C CA . LEU A 1 94 ? 11.960 3.230 -24.321 1.00 62.72 94 LEU A CA 1
ATOM 786 C C . LEU A 1 94 ? 13.348 3.041 -24.943 1.00 62.72 94 LEU A C 1
ATOM 788 O O . LEU A 1 94 ? 13.787 1.914 -25.166 1.00 62.72 94 LEU A O 1
ATOM 792 N N . ARG A 1 95 ? 14.013 4.150 -25.279 1.00 62.75 95 ARG A N 1
ATOM 793 C CA . ARG A 1 95 ? 15.351 4.131 -25.869 1.00 62.75 95 ARG A CA 1
ATOM 794 C C . ARG A 1 95 ? 16.374 4.278 -24.758 1.00 62.75 95 ARG A C 1
ATOM 796 O O . ARG A 1 95 ? 16.609 5.377 -24.261 1.00 62.75 95 ARG A O 1
ATOM 803 N N . TRP A 1 96 ? 16.970 3.162 -24.366 1.00 61.59 96 TRP A N 1
ATOM 804 C CA . TRP A 1 96 ? 18.117 3.186 -23.472 1.00 61.59 96 TRP A CA 1
ATOM 805 C C . TRP A 1 96 ? 19.317 3.754 -24.232 1.00 61.59 96 TRP A C 1
ATOM 807 O O . TRP A 1 96 ? 19.671 3.261 -25.303 1.00 61.59 96 TRP A O 1
ATOM 817 N N . VAL A 1 97 ? 19.899 4.820 -23.690 1.00 64.75 97 VAL A N 1
ATOM 818 C CA . VAL A 1 97 ? 21.090 5.486 -24.223 1.00 64.75 97 VAL A CA 1
ATOM 819 C C . VAL A 1 97 ? 22.148 5.514 -23.130 1.00 64.75 97 VAL A C 1
ATOM 821 O O . VAL A 1 97 ? 21.836 5.765 -21.965 1.00 64.75 97 VAL A O 1
ATOM 824 N N . ASP A 1 98 ? 23.394 5.232 -23.483 1.00 60.84 98 ASP A N 1
ATOM 825 C CA . ASP A 1 98 ? 24.527 5.425 -22.590 1.00 60.84 98 ASP A CA 1
ATOM 826 C C . ASP A 1 98 ? 25.171 6.793 -22.858 1.00 60.84 98 ASP A C 1
ATOM 828 O O . ASP A 1 98 ? 24.941 7.463 -23.872 1.00 60.84 98 ASP A O 1
ATOM 832 N N . PHE A 1 99 ? 25.985 7.234 -21.904 1.00 60.16 99 PHE A N 1
ATOM 833 C CA . PHE A 1 99 ? 26.711 8.492 -22.032 1.00 60.16 99 PHE A CA 1
ATOM 834 C C . PHE A 1 99 ? 27.784 8.419 -23.129 1.00 60.16 99 PHE A C 1
ATOM 836 O O . PHE A 1 99 ? 28.026 9.409 -23.819 1.00 60.16 99 PHE A O 1
ATOM 843 N N . ALA A 1 100 ? 28.396 7.243 -23.310 1.00 63.41 100 ALA A N 1
ATOM 844 C CA . ALA A 1 100 ? 29.449 7.026 -24.294 1.00 63.41 100 ALA A CA 1
ATOM 845 C C . ALA A 1 100 ? 28.922 7.147 -25.731 1.00 63.41 100 ALA A C 1
ATOM 847 O O . ALA A 1 100 ? 29.548 7.812 -26.555 1.00 63.41 100 ALA A O 1
ATOM 848 N N . SER A 1 101 ? 27.738 6.603 -26.019 1.00 64.19 101 SER A N 1
ATOM 849 C CA . SER A 1 101 ? 27.175 6.637 -27.369 1.00 64.19 101 SER A CA 1
ATOM 850 C C . SER A 1 101 ? 26.367 7.897 -27.655 1.00 64.19 101 SER A C 1
ATOM 852 O O . SER A 1 101 ? 25.974 8.089 -28.802 1.00 64.19 101 SER A O 1
ATOM 854 N N . ARG A 1 102 ? 26.076 8.755 -26.661 1.00 64.50 102 ARG A N 1
ATOM 855 C CA . ARG A 1 102 ? 25.257 9.983 -26.814 1.00 64.50 102 ARG A CA 1
ATOM 856 C C . ARG A 1 102 ? 23.923 9.753 -27.548 1.00 64.50 102 ARG A C 1
ATOM 858 O O . ARG A 1 102 ? 23.415 10.643 -28.221 1.00 64.50 102 ARG A O 1
ATOM 865 N N . GLY A 1 103 ? 23.368 8.545 -27.456 1.00 64.88 103 GLY A N 1
ATOM 866 C CA . GLY A 1 103 ? 22.166 8.151 -28.196 1.00 64.88 103 GLY A CA 1
ATOM 867 C C . GLY A 1 103 ? 22.356 7.873 -29.695 1.00 64.88 103 GLY A C 1
ATOM 868 O O . GLY A 1 103 ? 21.361 7.710 -30.399 1.00 64.88 103 GLY A O 1
ATOM 869 N N . ASN A 1 104 ? 23.589 7.769 -30.195 1.00 65.56 104 ASN A N 1
ATOM 870 C CA . ASN A 1 104 ? 23.884 7.387 -31.583 1.00 65.56 104 ASN A CA 1
ATOM 871 C C . ASN A 1 104 ? 23.927 5.868 -31.803 1.00 65.56 104 ASN A C 1
ATOM 8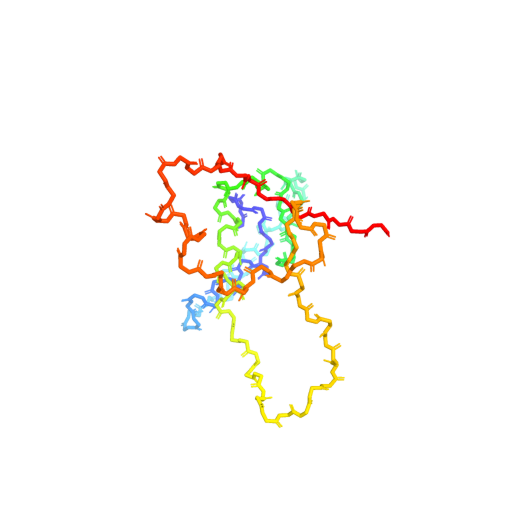73 O O . ASN A 1 104 ? 23.774 5.422 -32.936 1.00 65.56 104 ASN A O 1
ATOM 877 N N . ARG A 1 105 ? 24.086 5.070 -30.742 1.00 64.06 105 ARG A N 1
ATOM 878 C CA . ARG A 1 105 ? 24.107 3.603 -30.808 1.00 64.06 105 ARG A CA 1
ATOM 879 C C . ARG A 1 105 ? 22.964 3.022 -29.981 1.00 64.06 105 ARG A C 1
ATOM 881 O O . ARG A 1 105 ? 22.645 3.539 -28.912 1.00 64.06 105 ARG A O 1
ATOM 888 N N . ASN A 1 106 ? 22.332 1.967 -30.486 1.00 62.38 106 ASN A N 1
ATOM 889 C CA . ASN A 1 106 ? 21.356 1.199 -29.718 1.00 62.38 106 ASN A CA 1
ATOM 890 C C . ASN A 1 106 ? 22.116 0.257 -28.773 1.00 62.38 106 ASN A C 1
ATOM 892 O O . ASN A 1 106 ? 22.978 -0.484 -29.227 1.00 62.38 106 ASN A O 1
ATOM 896 N N . LEU A 1 107 ? 21.795 0.281 -27.478 1.00 62.28 107 LEU A N 1
ATOM 897 C CA . LEU A 1 107 ? 22.516 -0.500 -26.458 1.00 62.28 107 LEU A CA 1
ATOM 898 C C . LEU A 1 107 ? 22.255 -2.010 -26.500 1.00 62.28 107 LEU A C 1
ATOM 900 O O . LEU A 1 107 ? 22.970 -2.762 -25.855 1.00 62.28 107 LEU A O 1
ATOM 904 N N . ALA A 1 108 ? 21.219 -2.446 -27.216 1.00 58.69 108 ALA A N 1
ATOM 905 C CA . ALA A 1 108 ? 20.840 -3.854 -27.338 1.00 58.69 108 ALA A CA 1
ATOM 906 C C . ALA A 1 108 ? 21.332 -4.487 -28.650 1.00 58.69 108 ALA A C 1
ATOM 908 O O . ALA A 1 108 ? 20.752 -5.462 -29.117 1.00 58.69 108 ALA A O 1
ATOM 909 N N . VAL A 1 109 ? 22.334 -3.885 -29.293 1.00 62.47 109 VAL A N 1
ATOM 910 C CA . VAL A 1 109 ? 23.001 -4.510 -30.437 1.00 62.47 109 VAL A CA 1
ATOM 911 C C . VAL A 1 109 ? 24.037 -5.463 -29.862 1.00 62.47 109 VAL A C 1
ATOM 913 O O . VAL A 1 109 ? 24.879 -5.032 -29.080 1.00 62.47 109 VAL A O 1
ATOM 916 N N . GLU A 1 110 ? 23.937 -6.746 -30.208 1.00 58.88 110 GLU A N 1
ATOM 917 C CA . GLU A 1 110 ? 25.030 -7.691 -29.990 1.00 58.88 110 GLU A CA 1
ATOM 918 C C . GLU A 1 110 ? 26.231 -7.170 -30.779 1.00 58.88 110 GLU A C 1
ATOM 920 O O . GLU A 1 110 ? 26.210 -7.094 -32.012 1.00 58.88 110 GLU A O 1
ATOM 925 N N . ASP A 1 111 ? 27.238 -6.692 -30.055 1.00 60.12 111 ASP A N 1
ATOM 926 C CA . ASP A 1 111 ? 28.502 -6.316 -30.661 1.00 60.12 111 ASP A CA 1
ATOM 927 C C . ASP A 1 111 ? 29.182 -7.584 -31.186 1.00 60.12 111 ASP A C 1
ATOM 929 O O . ASP A 1 111 ? 28.978 -8.670 -30.650 1.00 60.12 111 ASP A O 1
ATOM 933 N N . LEU A 1 112 ? 29.981 -7.457 -32.251 1.00 62.84 112 LEU A N 1
ATOM 934 C CA . LEU A 1 112 ? 30.832 -8.558 -32.715 1.00 62.84 112 LEU A CA 1
ATOM 935 C C . LEU A 1 112 ? 31.612 -9.123 -31.519 1.00 62.84 112 LEU A C 1
ATOM 937 O O . LEU A 1 112 ? 32.165 -8.325 -30.758 1.00 62.84 112 LEU A O 1
ATOM 941 N N . ASP A 1 113 ? 31.672 -10.455 -31.394 1.00 61.88 113 ASP A N 1
ATOM 942 C CA . ASP A 1 113 ? 32.213 -11.190 -30.235 1.00 61.88 113 ASP A CA 1
ATOM 943 C C . ASP A 1 113 ? 33.535 -10.614 -29.691 1.00 61.88 113 ASP A C 1
ATOM 945 O O . ASP A 1 113 ? 33.773 -10.603 -28.487 1.00 61.88 113 ASP A O 1
ATOM 949 N N . GLU A 1 114 ? 34.393 -10.070 -30.557 1.00 64.50 114 GLU A N 1
ATOM 950 C CA . GLU A 1 114 ? 35.678 -9.454 -30.197 1.00 64.50 114 GLU A CA 1
ATOM 951 C C . GLU A 1 114 ? 35.572 -8.257 -29.230 1.00 64.50 114 GLU A C 1
ATOM 953 O O . GLU A 1 114 ? 36.524 -7.969 -28.506 1.00 64.50 114 GLU A O 1
ATOM 958 N N . ASN A 1 115 ? 34.431 -7.564 -29.196 1.00 62.41 115 ASN A N 1
ATOM 959 C CA . ASN A 1 115 ? 34.179 -6.426 -28.305 1.00 62.41 115 ASN A CA 1
ATOM 960 C C . ASN A 1 115 ? 33.397 -6.812 -27.043 1.00 62.41 115 ASN A C 1
ATOM 962 O O . ASN A 1 115 ? 33.096 -5.939 -26.224 1.00 62.41 115 ASN A O 1
ATOM 966 N N . ASP A 1 116 ? 33.052 -8.091 -26.882 1.00 69.25 116 ASP A N 1
ATOM 967 C CA . ASP A 1 116 ? 32.394 -8.557 -25.673 1.00 69.25 116 ASP A CA 1
ATOM 968 C C . ASP A 1 116 ? 33.356 -8.448 -24.479 1.00 69.25 116 ASP A C 1
ATOM 970 O O . ASP A 1 116 ? 34.553 -8.741 -24.562 1.00 69.25 116 ASP A O 1
ATOM 974 N N . LEU A 1 117 ? 32.825 -8.021 -23.335 1.00 67.62 117 LEU A N 1
ATOM 975 C CA . LEU A 1 117 ? 33.587 -7.810 -22.104 1.00 67.62 117 LEU A CA 1
ATOM 976 C C . LEU A 1 117 ? 34.282 -9.089 -21.632 1.00 67.62 117 LEU A C 1
ATOM 978 O O . LEU A 1 117 ? 35.316 -9.005 -20.973 1.00 67.62 117 LEU A O 1
ATOM 982 N N . ILE A 1 118 ? 33.740 -10.256 -21.988 1.00 67.06 118 ILE A N 1
ATOM 983 C CA . ILE A 1 118 ? 34.338 -11.560 -21.683 1.00 67.06 118 ILE A CA 1
ATOM 984 C C . ILE A 1 118 ? 35.643 -11.813 -22.454 1.00 67.06 118 ILE A C 1
ATOM 986 O O . ILE A 1 118 ? 36.490 -12.564 -21.976 1.00 67.06 118 ILE A O 1
ATOM 990 N N . ASN A 1 119 ? 35.815 -11.171 -23.614 1.00 74.25 119 ASN A N 1
ATOM 991 C CA . ASN A 1 119 ? 36.962 -11.343 -24.507 1.00 74.25 119 ASN A CA 1
ATOM 992 C C . ASN A 1 119 ? 38.005 -10.221 -24.346 1.00 74.25 119 ASN A C 1
ATOM 994 O O . ASN A 1 119 ? 39.114 -10.307 -24.876 1.00 74.25 119 ASN A O 1
ATOM 998 N N . LEU A 1 120 ? 37.686 -9.179 -23.571 1.00 76.00 120 LEU A N 1
ATOM 999 C CA . LEU A 1 120 ? 38.570 -8.047 -23.308 1.00 76.00 120 LEU A CA 1
ATOM 1000 C C . LEU A 1 120 ? 39.540 -8.350 -22.160 1.00 76.00 120 LEU A C 1
ATOM 1002 O O . LEU A 1 120 ? 39.149 -8.545 -21.012 1.00 76.00 120 LEU A O 1
ATOM 1006 N N . HIS A 1 121 ? 40.843 -8.297 -22.450 1.00 74.62 121 HIS A N 1
ATOM 1007 C CA . HIS A 1 121 ? 41.891 -8.528 -21.447 1.00 74.62 121 HIS A CA 1
ATOM 1008 C C . HIS A 1 121 ? 41.982 -7.409 -20.389 1.00 74.62 121 HIS A C 1
ATOM 1010 O O . HIS A 1 121 ? 42.521 -7.621 -19.306 1.00 74.62 121 HIS A O 1
ATOM 1016 N N . ASN A 1 122 ? 41.452 -6.218 -20.693 1.00 79.50 122 ASN A N 1
ATOM 1017 C CA . ASN A 1 122 ? 41.388 -5.091 -19.765 1.00 79.50 122 ASN A CA 1
ATOM 1018 C C . ASN A 1 122 ? 40.081 -4.293 -19.968 1.00 79.50 122 ASN A C 1
ATOM 1020 O O . ASN A 1 122 ? 40.069 -3.321 -20.731 1.00 79.50 122 ASN A O 1
ATOM 1024 N N . PRO A 1 123 ? 38.960 -4.723 -19.362 1.00 73.94 123 PRO A N 1
ATOM 1025 C CA . PRO A 1 123 ? 37.666 -4.090 -19.580 1.00 73.94 123 PRO A CA 1
ATOM 1026 C C . PRO A 1 123 ? 37.607 -2.679 -18.963 1.00 73.94 123 PRO A C 1
ATOM 1028 O O . PRO A 1 123 ? 38.256 -2.408 -17.947 1.00 73.94 123 PRO A O 1
ATOM 1031 N N . PRO A 1 124 ? 36.814 -1.761 -19.545 1.00 70.38 124 PRO A N 1
ATOM 1032 C CA . PRO A 1 124 ? 36.636 -0.421 -19.002 1.00 70.38 124 PRO A CA 1
ATOM 1033 C C . PRO A 1 124 ? 35.944 -0.447 -17.623 1.00 70.38 124 PRO A C 1
ATOM 1035 O O . PRO A 1 124 ? 35.176 -1.364 -17.318 1.00 70.38 124 PRO A O 1
ATOM 1038 N N . PRO A 1 125 ? 36.180 0.570 -16.775 1.00 74.31 125 PRO A N 1
ATOM 1039 C CA . PRO A 1 125 ? 35.606 0.634 -15.435 1.00 74.31 125 PRO A CA 1
ATOM 1040 C C . PRO A 1 125 ? 34.072 0.727 -15.462 1.00 74.31 125 PRO A C 1
ATOM 1042 O O . PRO A 1 125 ? 33.484 1.444 -16.272 1.00 74.31 125 PRO A O 1
ATOM 1045 N N . VAL A 1 126 ? 33.425 0.027 -14.523 1.00 67.12 126 VAL A N 1
ATOM 1046 C CA . VAL A 1 126 ? 31.960 -0.061 -14.410 1.00 67.12 126 VAL A CA 1
ATOM 1047 C C . VAL A 1 126 ? 31.346 1.322 -14.181 1.00 67.12 126 VAL A C 1
ATOM 1049 O O . VAL A 1 126 ? 31.537 1.937 -13.129 1.00 67.12 126 VAL A O 1
ATOM 1052 N N . MET A 1 127 ? 30.551 1.799 -15.140 1.00 58.53 127 MET A N 1
ATOM 1053 C CA . MET A 1 127 ? 29.798 3.042 -14.990 1.00 58.53 127 MET A CA 1
ATOM 1054 C C . MET A 1 127 ? 28.434 2.796 -14.339 1.00 58.53 127 MET A C 1
ATOM 1056 O O . MET A 1 127 ? 27.656 1.951 -14.772 1.00 58.53 127 MET A O 1
ATOM 1060 N N . ARG A 1 128 ? 28.109 3.581 -13.306 1.00 52.78 128 ARG A N 1
ATOM 1061 C CA . ARG A 1 128 ? 26.775 3.587 -12.688 1.00 52.78 128 ARG A CA 1
ATOM 1062 C C . ARG A 1 128 ? 25.854 4.532 -13.458 1.00 52.78 128 ARG A C 1
ATOM 1064 O O . ARG A 1 128 ? 26.105 5.734 -13.511 1.00 52.78 128 ARG A O 1
ATOM 1071 N N . HIS A 1 129 ? 24.775 4.002 -14.025 1.00 54.25 129 HIS A N 1
ATOM 1072 C CA . HIS A 1 129 ? 23.789 4.796 -14.759 1.00 54.25 129 HIS A CA 1
ATOM 1073 C C . HIS A 1 129 ? 22.756 5.425 -13.810 1.00 54.25 129 HIS A C 1
A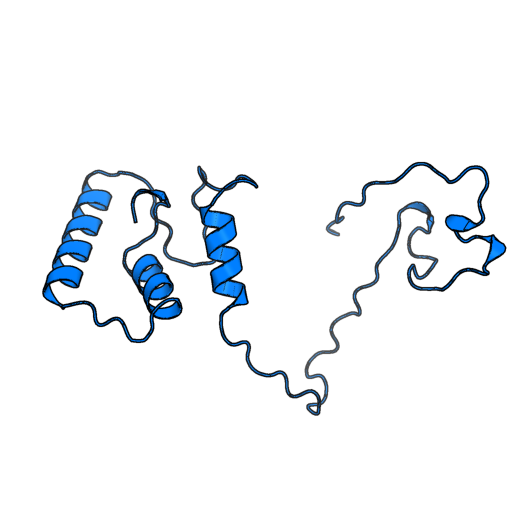TOM 1075 O O . HIS A 1 129 ? 22.306 4.790 -12.857 1.00 54.25 129 HIS A O 1
ATOM 1081 N N . ARG A 1 130 ? 22.355 6.674 -14.086 1.00 50.22 130 ARG A N 1
ATOM 1082 C CA . ARG A 1 130 ? 21.228 7.364 -13.432 1.00 50.22 130 ARG A CA 1
ATOM 1083 C C . ARG A 1 130 ? 20.290 7.934 -14.491 1.00 50.22 130 ARG A C 1
ATOM 1085 O O . ARG A 1 130 ? 20.755 8.389 -15.534 1.00 50.22 130 ARG A O 1
ATOM 1092 N N . GLN A 1 131 ? 18.989 7.920 -14.222 1.00 47.12 131 GLN A N 1
ATOM 1093 C CA . GLN A 1 131 ? 17.988 8.498 -15.117 1.00 47.12 131 GLN A CA 1
ATOM 1094 C C . GLN A 1 131 ? 18.188 10.018 -15.218 1.00 47.12 131 GLN A C 1
ATOM 1096 O O . GLN A 1 131 ? 18.232 10.707 -14.200 1.00 47.12 131 GLN A O 1
ATOM 1101 N N . VAL A 1 132 ? 18.299 10.537 -16.441 1.00 48.50 132 VAL A N 1
ATOM 1102 C CA . VAL A 1 132 ? 18.269 11.978 -16.724 1.00 48.50 132 VAL A CA 1
ATOM 1103 C C . VAL A 1 132 ? 16.839 12.321 -17.139 1.00 48.50 132 VAL A C 1
ATOM 1105 O O . VAL A 1 132 ? 16.332 11.766 -18.111 1.00 48.50 132 VAL A O 1
ATOM 1108 N N . GLN A 1 133 ? 16.159 13.172 -16.369 1.00 40.56 133 GLN A N 1
ATOM 1109 C CA . GLN A 1 133 ? 14.877 13.750 -16.780 1.00 40.56 133 GLN A CA 1
ATOM 1110 C C . GLN A 1 133 ? 15.159 14.923 -17.720 1.00 40.56 133 GLN A C 1
ATOM 1112 O O . GLN A 1 133 ? 15.890 15.841 -17.350 1.00 40.56 133 GLN A O 1
ATOM 1117 N N . ASN A 1 134 ? 14.599 14.878 -18.928 1.00 47.03 134 ASN A N 1
ATOM 1118 C CA . ASN A 1 134 ? 14.623 16.013 -19.847 1.00 47.03 134 ASN A CA 1
ATOM 1119 C C . ASN A 1 134 ? 13.640 17.081 -19.343 1.00 47.03 134 ASN A C 1
ATOM 1121 O O . ASN A 1 134 ? 12.503 16.741 -19.008 1.00 47.03 134 ASN A O 1
ATOM 1125 N N . GLN A 1 135 ? 14.120 18.326 -19.260 1.00 37.12 135 GLN A N 1
ATOM 1126 C CA . GLN A 1 135 ? 13.311 19.527 -19.017 1.00 37.12 135 GLN A CA 1
ATOM 1127 C C . GLN A 1 135 ? 12.464 19.874 -20.240 1.00 37.12 135 GLN A C 1
ATOM 1129 O O . GLN A 1 135 ? 12.947 19.625 -21.370 1.00 37.12 135 GLN A O 1
#

InterPro domains:
  IPR029021 Protein-tyrosine phosphatase-like [G3DSA:3.90.190.10] (1-68)